Protein AF-A0A5B8W2C3-F1 (afdb_monomer_lite)

Organism: NCBI:txid862126

Sequence (103 aa):
MVNPTDKLETKWQPIVMFYGVALLLIIIGASISPTNLAGAGIDLIFVLIAVIGNIVLLSRSVFKLIKHGKAFRVAVAIHAGVFMLWFGTLMFTVIYAAITSSK

Secondary structure (DSSP, 8-state):
---TTHHHHHHHHHHHHHHHHHHHHHHHHHHH--STTS-THHHHHHHHHHHHHHHHHHHHHHHHHHHH-GGGHHHHHHHHHHHHHHHHHHHHHHHHHHHHTT-

Foldseek 3Di:
DDDPVVVVCVVCVVVCVLVVVLVVLLVVQVVVPPDPPDPPVSSVVSLVVSLVVLVVQLVVLVVCCVVPHDVSVVVNVVSVVVNCVSVVVVVVVVVVCVVVVVD

Radius of gyration: 17.44 Å; chains: 1; bounding box: 53×19×47 Å

Structure (mmCIF, N/CA/C/O backbone):
data_AF-A0A5B8W2C3-F1
#
_entry.id   AF-A0A5B8W2C3-F1
#
loop_
_atom_site.group_PDB
_atom_site.id
_atom_site.type_symbol
_atom_site.label_atom_id
_atom_site.label_alt_id
_atom_site.label_comp_id
_atom_site.label_asym_id
_atom_site.label_entity_id
_atom_site.label_seq_id
_atom_site.pdbx_PDB_ins_code
_atom_site.Cartn_x
_atom_site.Cartn_y
_atom_site.Cartn_z
_atom_site.occupancy
_atom_site.B_iso_or_equiv
_atom_site.auth_seq_id
_atom_site.auth_comp_id
_atom_site.auth_asym_id
_atom_site.auth_atom_id
_atom_site.pdbx_PDB_model_num
ATOM 1 N N . MET A 1 1 ? -31.367 5.639 19.142 1.00 48.78 1 MET A N 1
ATOM 2 C CA . MET A 1 1 ? -30.561 4.407 19.299 1.00 48.78 1 MET A CA 1
ATOM 3 C C . MET A 1 1 ? -29.681 4.292 18.064 1.00 48.78 1 MET A C 1
ATOM 5 O O . MET A 1 1 ? -30.218 4.429 16.978 1.00 48.78 1 MET A O 1
ATOM 9 N N . VAL A 1 2 ? -28.360 4.152 18.207 1.00 53.34 2 VAL A N 1
ATOM 10 C CA . VAL A 1 2 ? -27.436 4.039 17.056 1.00 53.34 2 VAL A CA 1
ATOM 11 C C . VAL A 1 2 ? -27.524 2.616 16.508 1.00 53.34 2 VAL A C 1
ATOM 13 O O . VAL A 1 2 ? -27.326 1.675 17.283 1.00 53.34 2 VAL A O 1
ATOM 16 N N . ASN A 1 3 ? -27.835 2.451 15.221 1.00 56.12 3 ASN A N 1
ATOM 17 C CA . ASN A 1 3 ? -27.987 1.132 14.615 1.00 56.12 3 ASN A CA 1
ATOM 18 C C . ASN A 1 3 ? -26.601 0.450 14.552 1.00 56.12 3 ASN A C 1
ATOM 20 O O . ASN A 1 3 ? -25.625 1.076 14.129 1.00 56.12 3 ASN A O 1
ATOM 24 N N . PRO A 1 4 ? -26.443 -0.802 15.022 1.00 55.66 4 PRO A N 1
ATOM 25 C CA . PRO A 1 4 ? -25.157 -1.497 14.987 1.00 55.66 4 PRO A CA 1
ATOM 26 C C . PRO A 1 4 ? -24.509 -1.561 13.592 1.00 55.66 4 PRO A C 1
ATOM 28 O O . PRO A 1 4 ? -23.279 -1.621 13.506 1.00 55.66 4 PRO A O 1
ATOM 31 N N . THR A 1 5 ? -25.304 -1.508 12.518 1.00 54.91 5 THR A N 1
ATOM 32 C CA . THR A 1 5 ? -24.823 -1.443 11.127 1.00 54.91 5 THR A CA 1
ATOM 33 C C . THR A 1 5 ? -24.098 -0.135 10.808 1.00 54.91 5 THR A C 1
ATOM 35 O O . THR A 1 5 ? -23.081 -0.166 10.115 1.00 54.91 5 THR A O 1
ATOM 38 N N . ASP A 1 6 ? -24.500 0.986 11.413 1.00 54.09 6 ASP A N 1
ATOM 39 C CA . ASP A 1 6 ? -23.871 2.303 11.210 1.00 54.09 6 ASP A CA 1
ATOM 40 C C . ASP A 1 6 ? -22.406 2.295 11.688 1.00 54.09 6 ASP A C 1
ATOM 42 O O . ASP A 1 6 ? -21.525 2.961 11.135 1.00 54.09 6 ASP A O 1
ATOM 46 N N . LYS A 1 7 ? -22.104 1.478 12.709 1.00 53.34 7 LYS A N 1
ATOM 47 C CA . LYS A 1 7 ? -20.738 1.269 13.224 1.00 53.34 7 LYS A CA 1
ATOM 48 C C . LYS A 1 7 ? -19.878 0.377 12.328 1.00 53.34 7 LYS A C 1
ATOM 50 O O . LYS A 1 7 ? -18.661 0.346 12.522 1.00 53.34 7 LYS A O 1
ATOM 55 N N . LEU A 1 8 ? -20.475 -0.404 11.428 1.00 51.88 8 LEU A N 1
ATOM 56 C CA . LEU A 1 8 ? -19.754 -1.219 10.448 1.00 51.88 8 LEU A CA 1
ATOM 57 C C . LEU A 1 8 ? -19.471 -0.400 9.190 1.00 51.88 8 LEU A C 1
ATOM 59 O O . LEU A 1 8 ? -18.318 -0.363 8.762 1.00 51.88 8 LEU A O 1
ATOM 63 N N . GLU A 1 9 ? -20.458 0.324 8.659 1.00 50.75 9 GLU A N 1
ATOM 64 C CA . GLU A 1 9 ? -20.270 1.191 7.485 1.00 50.75 9 GLU A CA 1
ATOM 65 C C . GLU A 1 9 ? -19.165 2.230 7.707 1.00 50.75 9 GLU A C 1
ATOM 67 O O . GLU A 1 9 ? -18.248 2.352 6.894 1.00 50.75 9 GLU A O 1
ATOM 72 N N . THR A 1 10 ? -19.154 2.883 8.870 1.00 56.22 10 THR A N 1
ATOM 73 C CA . THR A 1 10 ? -18.108 3.856 9.240 1.00 56.22 10 THR A CA 1
ATOM 74 C C . THR A 1 10 ? -16.704 3.249 9.376 1.00 56.22 10 THR A C 1
ATOM 76 O O . THR A 1 10 ? -15.707 3.968 9.277 1.00 56.22 10 THR A O 1
ATOM 79 N N . LYS A 1 11 ? -16.578 1.930 9.584 1.00 59.56 11 LYS A N 1
ATOM 80 C CA . LYS A 1 11 ? -15.272 1.244 9.638 1.00 59.56 11 LYS A CA 1
ATOM 81 C C . LYS A 1 11 ? -14.737 0.894 8.254 1.00 59.56 11 LYS A C 1
ATOM 83 O O . LYS A 1 11 ? -13.520 0.897 8.075 1.00 59.56 11 LYS A O 1
ATOM 88 N N . TRP A 1 12 ? -15.626 0.598 7.308 1.00 62.03 12 TRP A N 1
ATOM 89 C CA . TRP A 1 12 ? -15.277 0.183 5.948 1.00 62.03 12 TRP A CA 1
ATOM 90 C C . TRP A 1 12 ? -15.146 1.355 4.977 1.00 62.03 12 TRP A C 1
ATOM 92 O O . TRP A 1 12 ? -14.314 1.290 4.075 1.00 62.03 12 TRP A O 1
ATOM 102 N N . GLN A 1 13 ? -15.880 2.448 5.200 1.00 66.69 13 GLN A N 1
ATOM 103 C CA . GLN A 1 13 ? -15.824 3.663 4.380 1.00 66.69 13 GLN A CA 1
ATOM 104 C C . GLN A 1 13 ? -14.395 4.150 4.072 1.00 66.69 13 GLN A C 1
ATOM 106 O O . GLN A 1 13 ? -14.102 4.366 2.898 1.00 66.69 13 GLN A O 1
ATOM 111 N N . PRO A 1 14 ? -13.458 4.255 5.039 1.00 65.44 14 PRO A N 1
ATOM 112 C CA . PRO A 1 14 ? -12.102 4.724 4.745 1.00 65.44 14 PRO A CA 1
ATOM 113 C C . PRO A 1 14 ? -11.310 3.756 3.858 1.00 65.44 14 PRO A C 1
ATOM 115 O O . PRO A 1 14 ? -10.501 4.189 3.042 1.00 65.44 14 PRO A O 1
ATOM 118 N N . ILE A 1 15 ? -11.5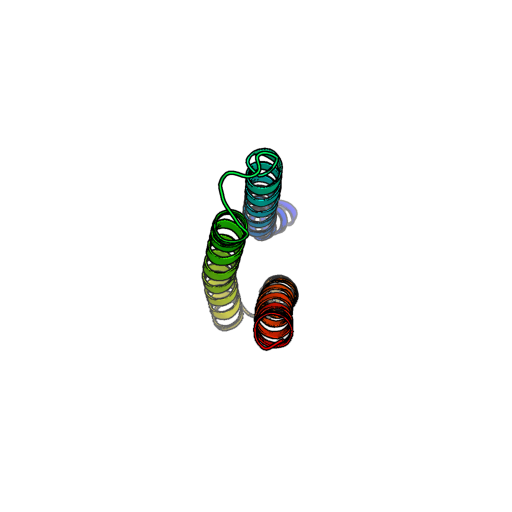44 2.450 4.022 1.00 67.94 15 ILE A N 1
ATOM 119 C CA . ILE A 1 15 ? -10.877 1.385 3.263 1.00 67.94 15 ILE A CA 1
ATOM 120 C C . ILE A 1 15 ? -11.371 1.413 1.816 1.00 67.94 15 ILE A C 1
ATOM 122 O O . ILE A 1 15 ? -10.567 1.444 0.886 1.00 67.94 15 ILE A O 1
ATOM 126 N N . VAL A 1 16 ? -12.692 1.467 1.634 1.00 70.81 16 VAL A N 1
ATOM 127 C CA . VAL A 1 16 ? -13.336 1.526 0.317 1.00 70.81 16 VAL A CA 1
ATOM 128 C C . VAL A 1 16 ? -12.971 2.819 -0.411 1.00 70.81 16 VAL A C 1
ATOM 130 O O . VAL A 1 16 ? -12.592 2.763 -1.576 1.00 70.81 16 VAL A O 1
ATOM 133 N N . MET A 1 17 ? -13.005 3.971 0.269 1.00 68.88 17 MET A N 1
ATOM 134 C CA . MET A 1 17 ? -12.607 5.249 -0.331 1.00 68.88 17 MET A CA 1
ATOM 135 C C . MET A 1 17 ? -11.141 5.242 -0.759 1.00 68.88 17 MET A C 1
ATOM 137 O O . MET A 1 17 ? -10.837 5.669 -1.868 1.00 68.88 17 MET A O 1
ATOM 141 N N . PHE A 1 18 ? -10.229 4.739 0.077 1.00 70.81 18 PHE A N 1
ATOM 142 C CA . PHE A 1 18 ? -8.815 4.705 -0.281 1.00 70.81 18 PHE A CA 1
ATOM 143 C C . PHE A 1 18 ? -8.543 3.809 -1.486 1.00 70.81 18 PHE A C 1
ATOM 145 O O . PHE A 1 18 ? -7.881 4.246 -2.423 1.00 70.81 18 PHE A O 1
ATOM 152 N N . TYR A 1 19 ? -9.056 2.576 -1.485 1.00 68.12 19 TYR A N 1
ATOM 153 C CA . TYR A 1 19 ? -8.824 1.668 -2.608 1.00 68.12 19 TYR A CA 1
ATOM 154 C C . TYR A 1 19 ? -9.556 2.105 -3.873 1.00 68.12 19 TYR A C 1
ATOM 156 O O . TYR A 1 19 ? -9.004 1.951 -4.959 1.00 68.12 19 TYR A O 1
ATOM 164 N N . GLY A 1 20 ? -10.736 2.715 -3.739 1.00 73.88 20 GLY A N 1
ATOM 165 C CA . GLY A 1 20 ? -11.436 3.354 -4.849 1.00 73.88 20 GLY A CA 1
ATOM 166 C C . GLY A 1 20 ? -10.605 4.474 -5.473 1.00 73.88 20 GLY A C 1
ATOM 167 O O . GLY A 1 20 ? -10.401 4.477 -6.682 1.00 73.88 20 GLY A O 1
ATOM 168 N N . VAL A 1 21 ? -10.046 5.374 -4.656 1.00 70.88 21 VAL A N 1
ATOM 169 C CA . VAL A 1 21 ? -9.162 6.453 -5.129 1.00 70.88 21 VAL A CA 1
ATOM 170 C C . VAL A 1 21 ? -7.866 5.896 -5.722 1.00 70.88 21 VAL A C 1
ATOM 172 O O . VAL A 1 21 ? -7.439 6.361 -6.773 1.00 70.88 21 VAL A O 1
ATOM 175 N N . ALA A 1 22 ? -7.254 4.883 -5.104 1.00 68.12 22 ALA A N 1
ATOM 176 C CA . ALA A 1 22 ? -6.030 4.264 -5.610 1.00 68.12 22 ALA A CA 1
ATOM 177 C C . ALA A 1 22 ? -6.242 3.606 -6.984 1.00 68.12 22 ALA A C 1
ATOM 179 O O . ALA A 1 22 ? -5.436 3.816 -7.885 1.00 68.12 22 ALA A O 1
ATOM 180 N N . LEU A 1 23 ? -7.341 2.867 -7.172 1.00 70.12 23 LEU A N 1
ATOM 181 C CA . LEU A 1 23 ? -7.721 2.309 -8.475 1.00 70.12 23 LEU A CA 1
ATOM 182 C C . LEU A 1 23 ? -7.957 3.407 -9.511 1.00 70.12 23 LEU A C 1
ATOM 184 O O . LEU A 1 23 ? -7.483 3.293 -10.638 1.00 70.12 23 LEU A O 1
ATOM 188 N N . LEU A 1 24 ? -8.644 4.483 -9.126 1.00 69.81 24 LEU A N 1
ATOM 189 C CA . LEU A 1 24 ? -8.918 5.607 -10.017 1.00 69.81 24 LEU A CA 1
ATOM 190 C C . LEU A 1 24 ? -7.618 6.292 -10.465 1.00 69.81 24 LEU A C 1
ATOM 192 O O . LEU A 1 24 ? -7.464 6.592 -11.644 1.00 69.81 24 LEU A O 1
ATOM 196 N N . LEU A 1 25 ? -6.655 6.464 -9.555 1.00 66.75 25 LEU A N 1
ATOM 197 C CA . LEU A 1 25 ? -5.327 6.997 -9.866 1.00 66.75 25 LEU A CA 1
ATOM 198 C C . LEU A 1 25 ? -4.514 6.066 -10.774 1.00 66.75 25 LEU A C 1
ATOM 200 O O . LEU A 1 25 ? -3.863 6.565 -11.686 1.00 66.75 25 LEU A O 1
ATOM 204 N N . ILE A 1 26 ? -4.574 4.741 -10.581 1.00 67.00 26 ILE A N 1
ATOM 205 C CA . ILE A 1 26 ? -3.941 3.784 -11.508 1.00 67.00 26 ILE A CA 1
ATOM 206 C C . ILE A 1 26 ? -4.560 3.901 -12.899 1.00 67.00 26 ILE A C 1
ATOM 208 O O . ILE A 1 26 ? -3.831 3.961 -13.881 1.00 67.00 26 ILE A O 1
ATOM 212 N N . ILE A 1 27 ? -5.894 3.924 -12.992 1.00 67.94 27 ILE A N 1
ATOM 213 C CA . ILE A 1 27 ? -6.598 4.011 -14.275 1.00 67.94 27 ILE A CA 1
ATOM 214 C C . ILE A 1 27 ? -6.240 5.321 -14.972 1.00 67.94 27 ILE A C 1
ATOM 216 O O . ILE A 1 27 ? -5.944 5.305 -16.161 1.00 67.94 27 ILE A O 1
ATOM 220 N N . ILE A 1 28 ? -6.216 6.439 -14.242 1.00 65.50 28 ILE A N 1
ATOM 221 C CA . ILE A 1 28 ? -5.776 7.732 -14.770 1.00 65.50 28 ILE A CA 1
ATOM 222 C C . ILE A 1 28 ? -4.320 7.653 -15.244 1.00 65.50 28 ILE A C 1
ATOM 224 O O . ILE A 1 28 ? -4.052 8.053 -16.370 1.00 65.50 28 ILE A O 1
ATOM 228 N N . GLY A 1 29 ? -3.402 7.093 -14.450 1.00 61.16 29 GLY A N 1
ATOM 229 C CA . GLY A 1 29 ? -2.005 6.884 -14.852 1.00 61.16 29 GLY A CA 1
ATOM 230 C C . GLY A 1 29 ? -1.895 6.086 -16.153 1.00 61.16 29 GLY A C 1
ATOM 231 O O . GLY A 1 29 ? -1.358 6.586 -17.138 1.00 61.16 29 GLY A O 1
ATOM 232 N N . ALA A 1 30 ? -2.549 4.924 -16.213 1.00 61.91 30 ALA A N 1
ATOM 233 C CA . ALA A 1 30 ? -2.594 4.069 -17.399 1.00 61.91 30 ALA A CA 1
ATOM 234 C C . ALA A 1 30 ? -3.244 4.755 -18.619 1.00 61.91 30 ALA A C 1
ATOM 236 O O . ALA A 1 30 ? -2.841 4.511 -19.753 1.00 61.91 30 ALA A O 1
ATOM 237 N N . SER A 1 31 ? -4.227 5.633 -18.396 1.00 61.28 31 SER A N 1
ATOM 238 C CA . SER A 1 31 ? -4.938 6.377 -19.451 1.00 61.28 31 SER A CA 1
ATOM 239 C C . SER A 1 31 ? -4.200 7.639 -19.911 1.00 61.28 31 SER A C 1
ATOM 241 O O . SER A 1 31 ? -4.500 8.150 -20.987 1.00 61.28 31 SER A O 1
ATOM 243 N N . ILE A 1 32 ? -3.249 8.149 -19.119 1.00 56.28 32 ILE A N 1
ATOM 244 C CA . ILE A 1 32 ? -2.326 9.247 -19.474 1.00 56.28 32 ILE A CA 1
ATOM 245 C C . ILE A 1 32 ? -1.007 8.697 -20.059 1.00 56.28 32 ILE A C 1
ATOM 247 O O . ILE A 1 32 ? -0.309 9.400 -20.790 1.00 56.28 32 ILE A O 1
ATOM 251 N N . SER A 1 33 ? -0.736 7.405 -19.857 1.00 51.56 33 SER A N 1
ATOM 252 C CA . SER A 1 33 ? 0.354 6.631 -20.465 1.00 51.56 33 SER A CA 1
ATOM 253 C C . SER A 1 33 ? 0.103 6.064 -21.898 1.00 51.56 33 SER A C 1
ATOM 255 O O . SER A 1 33 ? 0.829 5.159 -22.300 1.00 51.56 33 SER A O 1
ATOM 257 N N . PRO A 1 34 ? -0.840 6.527 -22.765 1.00 44.81 34 PRO A N 1
ATOM 258 C CA . PRO A 1 34 ? -0.946 6.016 -24.132 1.00 44.81 34 PRO A CA 1
ATOM 259 C C . PRO A 1 34 ? -0.029 6.763 -25.112 1.00 44.81 34 PRO A C 1
ATOM 261 O O . PRO A 1 34 ? -0.164 6.611 -26.323 1.00 44.81 34 PRO A O 1
ATOM 264 N N . THR A 1 35 ? 0.905 7.584 -24.627 1.00 46.25 35 THR A N 1
ATOM 265 C CA . THR A 1 35 ? 1.853 8.302 -25.482 1.00 46.25 35 THR A CA 1
ATOM 266 C C . THR A 1 35 ? 3.274 7.926 -25.093 1.00 46.25 35 THR A C 1
ATOM 268 O O . THR A 1 35 ? 3.656 8.032 -23.933 1.00 46.25 35 THR A O 1
ATOM 271 N N . ASN A 1 36 ? 4.062 7.489 -26.078 1.00 50.09 36 ASN A N 1
ATOM 272 C CA . ASN A 1 36 ? 5.489 7.148 -25.999 1.00 50.09 36 ASN A CA 1
ATOM 273 C C . ASN A 1 36 ? 6.404 8.322 -25.548 1.00 50.09 36 ASN A C 1
ATOM 275 O O . ASN A 1 36 ? 7.517 8.461 -26.049 1.00 50.09 36 ASN A O 1
ATOM 279 N N . LEU A 1 37 ? 5.966 9.201 -24.642 1.00 43.03 37 LEU A N 1
ATOM 280 C CA . LEU A 1 37 ? 6.703 10.385 -24.195 1.00 43.03 37 LEU A CA 1
ATOM 281 C C . LEU A 1 37 ? 7.030 10.424 -22.698 1.00 43.03 37 LEU A C 1
ATOM 283 O O . LEU A 1 37 ? 7.772 11.308 -22.276 1.00 43.03 37 LEU A O 1
ATOM 287 N N . ALA A 1 38 ? 6.586 9.459 -21.898 1.00 46.41 38 ALA A N 1
ATOM 288 C CA . ALA A 1 38 ? 7.080 9.311 -20.536 1.00 46.41 38 ALA A CA 1
ATOM 289 C C . ALA A 1 38 ? 7.212 7.827 -20.215 1.00 46.41 38 ALA A C 1
ATOM 291 O O . ALA A 1 38 ? 6.217 7.130 -20.065 1.00 46.41 38 ALA A O 1
ATOM 292 N N . GLY A 1 39 ? 8.452 7.333 -20.174 1.00 49.34 39 GLY A N 1
ATOM 293 C CA . GLY A 1 39 ? 8.747 5.934 -19.868 1.00 49.34 39 GLY A CA 1
ATOM 294 C C . GLY A 1 39 ? 8.165 5.491 -18.524 1.00 49.34 39 GLY A C 1
ATOM 295 O O . GLY A 1 39 ? 7.634 6.304 -17.772 1.00 49.34 39 GLY A O 1
ATOM 296 N N . ALA A 1 40 ? 8.342 4.206 -18.205 1.00 54.94 40 ALA A N 1
ATOM 297 C CA . ALA A 1 40 ? 7.856 3.494 -17.012 1.00 54.94 40 ALA A CA 1
ATOM 298 C C . ALA A 1 40 ? 7.842 4.270 -15.664 1.00 54.94 40 ALA A C 1
ATOM 300 O O . ALA A 1 40 ? 7.151 3.871 -14.734 1.00 54.94 40 ALA A O 1
ATOM 301 N N . GLY A 1 41 ? 8.574 5.380 -15.539 1.00 56.31 41 GLY A N 1
ATOM 302 C CA . GLY A 1 41 ? 8.607 6.282 -14.393 1.00 56.31 41 GLY A CA 1
ATOM 303 C C . GLY A 1 41 ? 7.282 6.946 -13.982 1.00 56.31 41 GLY A C 1
ATOM 304 O O . GLY A 1 41 ? 7.059 7.041 -12.777 1.00 56.31 41 GLY A O 1
ATOM 305 N N . ILE A 1 42 ? 6.394 7.390 -14.890 1.00 56.28 42 ILE A N 1
ATOM 306 C CA . ILE A 1 42 ? 5.127 8.037 -14.454 1.00 56.28 42 ILE A CA 1
ATOM 307 C C . ILE A 1 42 ? 4.186 7.017 -13.803 1.00 56.28 42 ILE A C 1
ATOM 309 O O . ILE A 1 42 ? 3.645 7.279 -12.727 1.00 56.28 42 ILE A O 1
ATOM 313 N N . ASP A 1 43 ? 4.070 5.824 -14.382 1.00 63.16 43 ASP A N 1
ATOM 314 C CA . ASP A 1 43 ? 3.275 4.736 -13.806 1.00 63.16 43 ASP A CA 1
ATOM 315 C C . ASP A 1 43 ? 3.851 4.280 -12.450 1.00 63.16 43 ASP A C 1
ATOM 317 O O . ASP A 1 43 ? 3.110 4.046 -11.491 1.00 63.16 43 ASP A O 1
ATOM 321 N N . LEU A 1 44 ? 5.183 4.267 -12.313 1.00 66.94 44 LEU A N 1
ATOM 322 C CA . LEU A 1 44 ? 5.873 3.985 -11.050 1.00 66.94 44 LEU A CA 1
ATOM 323 C C . LEU A 1 44 ? 5.599 5.027 -9.950 1.00 66.94 44 LEU A C 1
ATOM 325 O O . LEU A 1 44 ? 5.532 4.650 -8.778 1.00 66.94 44 LEU A O 1
ATOM 329 N N . ILE A 1 45 ? 5.397 6.307 -10.287 1.00 72.19 45 ILE A N 1
ATOM 330 C CA . ILE A 1 45 ? 5.057 7.353 -9.304 1.00 72.19 45 ILE A CA 1
ATOM 331 C C . ILE A 1 45 ? 3.678 7.092 -8.687 1.00 72.19 45 ILE A C 1
ATOM 333 O O . ILE A 1 45 ? 3.527 7.176 -7.466 1.00 72.19 45 ILE A O 1
ATOM 337 N N . PHE A 1 46 ? 2.677 6.725 -9.489 1.00 71.25 46 PHE A N 1
ATOM 338 C CA . PHE A 1 46 ? 1.343 6.405 -8.967 1.00 71.25 46 PHE A CA 1
ATOM 339 C C . PHE A 1 46 ? 1.353 5.143 -8.099 1.00 71.25 46 PHE A C 1
ATOM 341 O O . PHE A 1 46 ? 0.729 5.120 -7.032 1.00 71.25 46 PHE A O 1
ATOM 348 N N . VAL A 1 47 ? 2.122 4.125 -8.497 1.00 70.81 47 VAL A N 1
ATOM 349 C CA . VAL A 1 47 ? 2.349 2.924 -7.677 1.00 70.81 47 VAL A CA 1
ATOM 350 C C . VAL A 1 47 ? 3.020 3.291 -6.349 1.00 70.81 47 VAL A C 1
ATOM 352 O O . VAL A 1 47 ? 2.582 2.825 -5.296 1.00 70.81 47 VAL A O 1
ATOM 355 N N . LEU A 1 48 ? 4.023 4.172 -6.361 1.00 73.88 48 LEU A N 1
ATOM 356 C CA . LEU A 1 48 ? 4.702 4.633 -5.149 1.00 73.88 48 LEU A CA 1
ATOM 357 C C . LEU A 1 48 ? 3.754 5.386 -4.202 1.00 73.88 48 LEU A C 1
ATOM 359 O O . LEU A 1 48 ? 3.740 5.108 -3.001 1.00 73.88 48 LEU A O 1
ATOM 363 N N . ILE A 1 49 ? 2.925 6.294 -4.728 1.00 76.94 49 ILE A N 1
ATOM 364 C CA . ILE A 1 49 ? 1.915 7.022 -3.941 1.00 76.94 49 ILE A CA 1
ATOM 365 C C . ILE A 1 49 ? 0.942 6.040 -3.277 1.00 76.94 49 ILE A C 1
ATOM 367 O O . ILE A 1 49 ? 0.644 6.170 -2.086 1.00 76.94 49 ILE A O 1
ATOM 371 N N . ALA A 1 50 ? 0.478 5.029 -4.012 1.00 73.69 50 ALA A N 1
ATOM 372 C CA . ALA A 1 50 ? -0.415 4.011 -3.472 1.00 7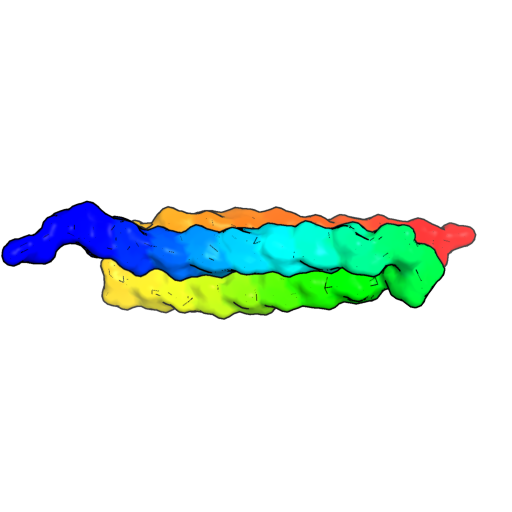3.69 50 ALA A CA 1
ATOM 373 C C . ALA A 1 50 ? 0.256 3.150 -2.388 1.00 73.69 50 ALA A C 1
ATOM 375 O O . ALA A 1 50 ? -0.372 2.870 -1.363 1.00 73.69 50 ALA A O 1
ATOM 376 N N . VAL A 1 51 ? 1.533 2.785 -2.557 1.00 77.00 51 VAL A N 1
ATOM 377 C CA . VAL A 1 51 ? 2.318 2.075 -1.531 1.00 77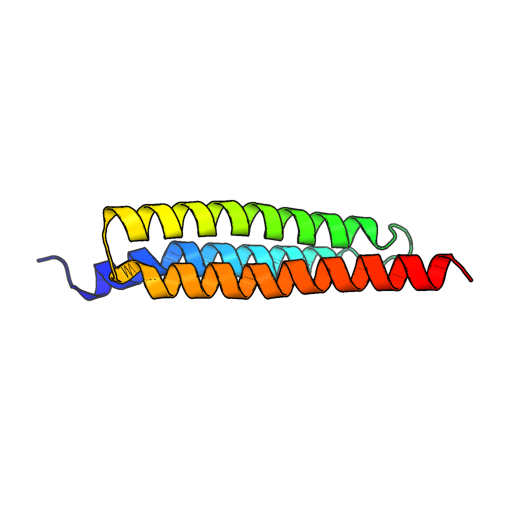.00 51 VAL A CA 1
ATOM 378 C C . VAL A 1 51 ? 2.431 2.917 -0.258 1.00 77.00 51 VAL A C 1
ATOM 380 O O . VAL A 1 51 ? 2.108 2.422 0.823 1.00 77.00 51 VAL A O 1
ATOM 383 N N . ILE A 1 52 ? 2.811 4.194 -0.369 1.00 82.12 52 ILE A N 1
ATOM 384 C CA . ILE A 1 52 ? 2.928 5.109 0.780 1.00 82.12 52 ILE A CA 1
ATOM 385 C C . ILE A 1 52 ? 1.576 5.268 1.486 1.00 82.12 52 ILE A C 1
ATOM 387 O O . ILE A 1 52 ? 1.489 5.130 2.709 1.00 82.12 52 ILE A O 1
ATOM 391 N N . GLY A 1 53 ? 0.501 5.504 0.731 1.00 79.81 53 GLY A N 1
ATOM 392 C CA . GLY A 1 53 ? -0.845 5.611 1.292 1.00 79.81 53 GLY A CA 1
ATOM 393 C C . GLY A 1 53 ? -1.275 4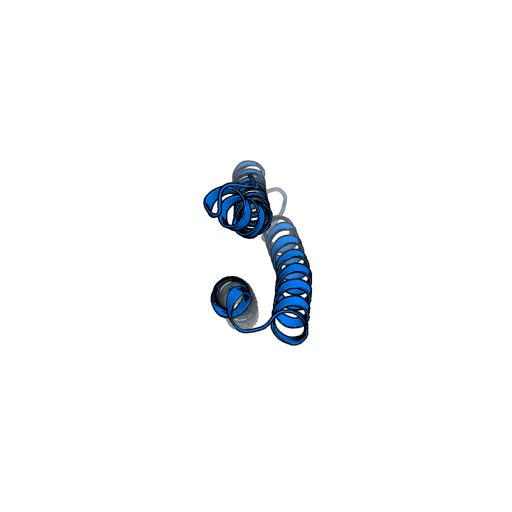.340 2.033 1.00 79.81 53 GLY A C 1
ATOM 394 O O . GLY A 1 53 ? -1.852 4.412 3.122 1.00 79.81 53 GLY A O 1
ATOM 395 N N . ASN A 1 54 ? -0.925 3.169 1.497 1.00 80.88 54 ASN A N 1
ATOM 396 C CA . ASN A 1 54 ? -1.239 1.888 2.118 1.00 80.88 54 ASN A CA 1
ATOM 397 C C . ASN A 1 54 ? -0.418 1.662 3.400 1.00 80.88 54 ASN A C 1
ATOM 399 O O . ASN A 1 54 ? -0.978 1.208 4.394 1.00 80.88 54 ASN A O 1
ATOM 403 N N . ILE A 1 55 ? 0.855 2.081 3.451 1.00 81.06 55 ILE A N 1
ATOM 404 C CA . ILE A 1 55 ? 1.661 2.070 4.690 1.00 81.06 55 ILE A CA 1
ATOM 405 C C . ILE A 1 55 ? 0.983 2.900 5.788 1.00 81.06 55 ILE A C 1
ATOM 407 O O . ILE A 1 55 ? 0.865 2.441 6.929 1.00 81.06 55 ILE A O 1
ATOM 411 N N . VAL A 1 56 ? 0.503 4.104 5.463 1.00 83.06 56 VAL A N 1
ATOM 412 C CA . VAL A 1 56 ? -0.182 4.973 6.434 1.00 83.06 56 VAL A CA 1
ATOM 413 C C . VAL A 1 56 ? -1.461 4.310 6.952 1.00 83.06 56 VAL A C 1
ATOM 415 O O . VAL A 1 56 ? -1.716 4.305 8.161 1.00 83.06 56 VAL A O 1
ATOM 418 N N . LEU A 1 57 ? -2.266 3.715 6.071 1.00 81.38 57 LEU A N 1
ATOM 419 C CA . LEU A 1 57 ? -3.507 3.046 6.470 1.00 81.38 57 LEU A CA 1
ATOM 420 C C . LEU A 1 57 ? -3.281 1.752 7.240 1.00 81.38 57 LEU A C 1
ATOM 422 O O . LEU A 1 57 ? -3.990 1.503 8.221 1.00 81.38 57 LEU A O 1
ATOM 426 N N . LEU A 1 58 ? -2.280 0.968 6.851 1.00 82.44 58 LEU A N 1
ATOM 427 C CA . LEU A 1 58 ? -1.841 -0.203 7.592 1.00 82.44 58 LEU A CA 1
ATOM 428 C C . LEU A 1 58 ? -1.403 0.208 8.998 1.00 82.44 58 LEU A C 1
ATOM 430 O O . LEU A 1 58 ? -1.905 -0.348 9.972 1.00 82.44 58 LEU A O 1
ATOM 434 N N . SER A 1 59 ? -0.576 1.249 9.121 1.00 79.75 59 SER A N 1
ATOM 435 C CA . SER A 1 59 ? -0.109 1.772 10.413 1.00 79.75 59 SER A CA 1
ATOM 436 C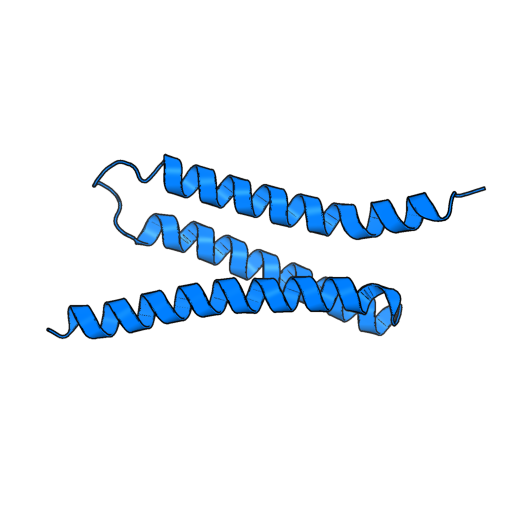 C . SER A 1 59 ? -1.273 2.223 11.301 1.00 79.75 59 SER A C 1
ATOM 438 O O . SER A 1 59 ? -1.355 1.845 12.472 1.00 79.75 59 SER A O 1
ATOM 440 N N . ARG A 1 60 ? -2.241 2.963 10.741 1.00 81.75 60 ARG A N 1
ATOM 441 C CA . ARG A 1 60 ? -3.459 3.367 11.469 1.00 81.75 60 ARG A CA 1
ATOM 442 C C . ARG A 1 60 ? -4.314 2.167 11.871 1.00 81.75 60 ARG A C 1
ATOM 444 O O . ARG A 1 60 ? -4.878 2.167 12.965 1.00 81.75 60 ARG A O 1
ATOM 451 N N . SER A 1 61 ? -4.429 1.160 11.011 1.00 79.06 61 SER A N 1
ATOM 452 C CA . SER A 1 61 ? -5.222 -0.044 11.276 1.00 79.06 61 SER A CA 1
ATOM 453 C C . SER A 1 61 ? -4.581 -0.921 12.346 1.00 79.06 61 SER A C 1
ATOM 455 O O . SER A 1 61 ? -5.285 -1.398 13.234 1.00 79.06 61 SER A O 1
ATOM 457 N N . VAL A 1 62 ? -3.253 -1.057 12.331 1.00 81.50 62 VAL A N 1
ATOM 458 C CA . VAL A 1 62 ? -2.474 -1.745 13.369 1.00 81.50 62 VAL A CA 1
ATOM 459 C C . VAL A 1 62 ? -2.597 -1.008 14.700 1.00 81.50 62 VAL A C 1
ATOM 461 O O . VAL A 1 62 ? -2.916 -1.629 15.712 1.00 81.50 62 VAL A O 1
ATOM 464 N N . PHE A 1 63 ? -2.458 0.320 14.714 1.00 81.31 63 PHE A N 1
ATOM 465 C CA . PHE A 1 63 ? -2.649 1.108 15.934 1.00 81.31 63 PHE A CA 1
ATOM 466 C C . PHE A 1 63 ? -4.064 0.943 16.513 1.00 81.31 63 PHE A C 1
ATOM 468 O O . PHE A 1 63 ? -4.239 0.744 17.716 1.00 81.31 63 PHE A O 1
ATOM 475 N N . LYS A 1 64 ? -5.093 0.957 15.656 1.00 76.88 64 LYS A N 1
ATOM 476 C CA . LYS A 1 64 ? -6.479 0.689 16.071 1.00 76.88 64 LYS A CA 1
ATOM 477 C C . LYS A 1 64 ? -6.681 -0.750 16.546 1.00 76.88 64 LYS A C 1
ATOM 479 O O . LYS A 1 64 ? -7.434 -0.954 17.491 1.00 76.88 64 LYS A O 1
ATOM 484 N N . LEU A 1 65 ? -6.009 -1.733 15.949 1.00 79.75 65 LEU A N 1
ATOM 485 C CA . LEU A 1 65 ? -6.020 -3.121 16.416 1.00 79.75 65 LEU A CA 1
ATOM 486 C C . LEU A 1 65 ? -5.430 -3.241 17.826 1.00 79.75 65 LEU A C 1
ATOM 488 O O . LEU A 1 65 ? -6.032 -3.902 18.671 1.00 79.75 65 LEU A O 1
ATOM 492 N N . ILE A 1 66 ? -4.310 -2.566 18.092 1.00 82.62 66 ILE A N 1
ATOM 493 C CA . ILE A 1 66 ? -3.678 -2.533 19.417 1.00 82.62 66 ILE A CA 1
ATOM 494 C C . ILE A 1 66 ? -4.608 -1.858 20.437 1.00 82.62 66 ILE A C 1
ATOM 496 O O . ILE A 1 66 ? -4.821 -2.392 21.522 1.00 82.62 66 ILE A O 1
ATOM 500 N N . LYS A 1 67 ? -5.209 -0.713 20.085 1.00 78.94 67 LYS A N 1
ATOM 501 C CA . LYS A 1 67 ? -6.012 0.102 21.013 1.00 78.94 67 LYS A CA 1
ATOM 502 C C . LYS A 1 67 ? -7.451 -0.393 21.227 1.00 78.94 67 LYS A C 1
ATOM 504 O O . LYS A 1 67 ? -8.013 -0.195 22.299 1.00 78.94 67 LYS A O 1
ATOM 509 N N . HIS A 1 68 ? -8.078 -0.983 20.211 1.00 77.81 68 HIS A N 1
ATOM 510 C CA . HIS A 1 68 ? -9.513 -1.312 20.201 1.00 77.81 68 HIS A CA 1
ATOM 511 C C . HIS A 1 68 ? -9.807 -2.797 19.937 1.00 77.81 68 HIS A C 1
ATOM 513 O O . HIS A 1 68 ? -10.970 -3.202 19.875 1.00 77.81 68 HIS A O 1
ATOM 519 N N . GLY A 1 69 ? -8.772 -3.627 19.805 1.00 75.50 69 GLY A N 1
ATOM 520 C CA . GLY A 1 69 ? -8.894 -5.078 19.787 1.00 75.50 69 GLY A CA 1
ATOM 521 C C . GLY A 1 69 ? -9.367 -5.674 18.458 1.00 75.50 69 GLY A C 1
ATOM 522 O O . GLY A 1 69 ? -9.249 -5.089 17.379 1.00 75.50 69 GLY A O 1
ATOM 523 N N . LYS A 1 70 ? -9.885 -6.909 18.537 1.00 73.38 70 LYS A N 1
ATOM 524 C CA . LYS A 1 70 ? -10.013 -7.856 17.409 1.00 73.38 70 LYS A CA 1
ATOM 525 C C . LYS A 1 70 ? -10.829 -7.350 16.210 1.00 73.38 70 LYS A C 1
ATOM 527 O O . LYS A 1 70 ? -10.632 -7.858 15.110 1.00 73.38 70 LYS A O 1
ATOM 532 N N . ALA A 1 71 ? -11.687 -6.346 16.392 1.00 71.44 71 ALA A N 1
ATOM 533 C CA . ALA A 1 71 ? -12.527 -5.775 15.336 1.00 71.44 71 ALA A CA 1
ATOM 534 C C . ALA A 1 71 ? -11.734 -5.182 14.152 1.00 71.44 71 ALA A C 1
ATOM 536 O O . ALA A 1 71 ? -12.301 -5.010 13.079 1.00 71.44 71 ALA A O 1
ATOM 537 N N . PHE A 1 72 ? -10.441 -4.887 14.327 1.00 73.00 72 PHE A N 1
ATOM 538 C CA . PHE A 1 72 ? -9.583 -4.314 13.281 1.00 73.00 72 PHE A CA 1
ATOM 539 C C . PHE A 1 72 ? -8.655 -5.332 12.602 1.00 73.00 72 PHE A C 1
ATOM 541 O O . PHE A 1 72 ? -7.908 -4.960 11.701 1.00 73.00 72 PHE A O 1
ATOM 548 N N . ARG A 1 73 ? -8.715 -6.622 12.973 1.00 75.50 73 ARG A N 1
ATOM 549 C CA . ARG A 1 73 ? -7.871 -7.672 12.365 1.00 75.50 73 ARG A CA 1
ATOM 550 C C . ARG A 1 73 ? -8.086 -7.789 10.860 1.00 75.50 73 ARG A C 1
ATOM 552 O O . ARG A 1 73 ? -7.121 -7.926 10.124 1.00 75.50 73 ARG A O 1
ATOM 559 N N . VAL A 1 74 ? -9.340 -7.690 10.416 1.00 76.81 74 VAL A N 1
ATOM 560 C CA . VAL A 1 74 ? -9.692 -7.799 8.993 1.00 76.81 74 VAL A CA 1
ATOM 561 C C . VAL A 1 74 ? -9.154 -6.604 8.205 1.00 76.81 74 VAL A C 1
ATOM 563 O O . VAL A 1 74 ? -8.560 -6.791 7.152 1.00 76.81 74 VAL A O 1
ATOM 566 N N . ALA A 1 75 ? -9.267 -5.387 8.749 1.00 75.88 75 ALA A N 1
ATOM 567 C CA . ALA A 1 75 ? -8.695 -4.190 8.132 1.00 75.88 75 ALA A CA 1
ATOM 568 C C . ALA A 1 75 ? -7.167 -4.295 7.997 1.00 75.88 75 ALA A C 1
ATOM 570 O O . ALA A 1 75 ? -6.620 -4.018 6.934 1.00 75.88 75 ALA A O 1
ATOM 571 N N . VAL A 1 76 ? -6.480 -4.758 9.048 1.00 80.62 76 VAL A N 1
ATOM 572 C CA . VAL A 1 76 ? -5.030 -5.003 9.006 1.00 80.62 76 VAL A CA 1
ATOM 573 C C . VAL A 1 76 ? -4.677 -6.062 7.962 1.00 80.62 76 VAL A C 1
ATOM 575 O O . VAL A 1 76 ? -3.759 -5.839 7.181 1.00 80.62 76 VAL A O 1
ATOM 578 N N . ALA A 1 77 ? -5.412 -7.176 7.907 1.00 80.81 77 ALA A N 1
ATOM 579 C CA . ALA A 1 77 ? -5.173 -8.239 6.932 1.00 80.81 77 ALA A CA 1
ATOM 580 C C . ALA A 1 77 ? -5.348 -7.751 5.485 1.00 80.81 77 ALA A C 1
ATOM 582 O O . ALA A 1 77 ? -4.515 -8.061 4.638 1.00 80.81 77 ALA A O 1
ATOM 583 N N . ILE A 1 78 ? -6.378 -6.944 5.211 1.00 81.06 78 ILE A N 1
ATOM 584 C CA . ILE A 1 78 ? -6.608 -6.358 3.884 1.00 81.06 78 ILE A CA 1
ATOM 585 C C . ILE A 1 78 ? -5.476 -5.396 3.523 1.00 81.06 78 ILE A C 1
ATOM 587 O O . ILE A 1 78 ? -4.869 -5.549 2.467 1.00 81.06 78 ILE A O 1
ATOM 591 N N . HIS A 1 79 ? -5.138 -4.447 4.401 1.00 80.38 79 HIS A N 1
ATOM 592 C CA . HIS A 1 79 ? -4.061 -3.498 4.119 1.00 80.38 79 HIS A CA 1
ATOM 593 C C . HIS A 1 79 ? -2.709 -4.191 3.928 1.00 80.38 79 HIS A C 1
ATOM 595 O O . HIS A 1 79 ? -1.988 -3.866 2.988 1.00 80.38 79 HIS A O 1
ATOM 601 N N . ALA A 1 80 ? -2.399 -5.200 4.744 1.00 82.38 80 ALA A N 1
ATOM 602 C CA . ALA A 1 80 ? -1.181 -5.992 4.608 1.00 82.38 80 ALA A CA 1
ATOM 603 C C . ALA A 1 80 ? -1.162 -6.804 3.303 1.00 82.38 80 ALA A C 1
ATOM 605 O O . ALA A 1 80 ? -0.155 -6.797 2.599 1.00 82.38 80 ALA A O 1
ATOM 606 N N . GLY A 1 81 ? -2.274 -7.455 2.947 1.00 82.62 81 GLY A N 1
ATOM 607 C CA . GLY A 1 81 ? -2.388 -8.222 1.706 1.00 82.62 81 GLY A CA 1
ATOM 608 C C . GLY A 1 81 ? -2.235 -7.338 0.471 1.00 82.62 81 GLY A C 1
ATOM 609 O O . GLY A 1 81 ? -1.460 -7.654 -0.431 1.00 82.62 81 GLY A O 1
ATOM 610 N N . VAL A 1 82 ? -2.896 -6.178 0.456 1.00 80.38 82 VAL A N 1
ATOM 611 C CA . VAL A 1 82 ? -2.738 -5.231 -0.650 1.00 80.38 82 VAL A CA 1
ATOM 612 C C . VAL A 1 82 ? -1.327 -4.638 -0.660 1.00 80.38 82 VAL A C 1
ATOM 614 O O . VAL A 1 82 ? -0.738 -4.512 -1.725 1.00 80.38 82 VAL A O 1
ATOM 617 N N . PHE A 1 83 ? -0.730 -4.332 0.493 1.00 82.56 83 PHE A N 1
ATOM 618 C CA . PHE A 1 83 ? 0.664 -3.886 0.542 1.00 82.56 83 PHE A CA 1
ATOM 619 C C . PHE A 1 83 ? 1.611 -4.923 -0.081 1.00 82.56 83 PHE A C 1
ATOM 621 O O . PHE A 1 83 ? 2.425 -4.560 -0.925 1.00 82.56 83 PHE A O 1
ATOM 628 N N . MET A 1 84 ? 1.463 -6.209 0.261 1.00 83.31 84 MET A N 1
ATOM 629 C CA . MET A 1 84 ? 2.280 -7.286 -0.309 1.00 83.31 84 MET A CA 1
ATOM 630 C C . MET A 1 84 ? 2.125 -7.411 -1.827 1.00 83.31 84 MET A C 1
ATOM 632 O O . MET A 1 84 ? 3.129 -7.575 -2.515 1.00 83.31 84 MET A O 1
ATOM 636 N N . LEU A 1 85 ? 0.905 -7.297 -2.360 1.00 80.25 85 LEU A N 1
ATOM 637 C CA . LEU A 1 85 ? 0.670 -7.356 -3.808 1.00 80.25 85 LEU A CA 1
ATOM 638 C C . LEU A 1 85 ? 1.377 -6.215 -4.549 1.00 80.25 85 LEU A C 1
ATOM 640 O O . LEU A 1 85 ? 2.060 -6.442 -5.548 1.00 80.25 85 LEU A O 1
ATOM 644 N N . TRP A 1 86 ? 1.245 -4.988 -4.047 1.00 76.62 86 TRP A N 1
A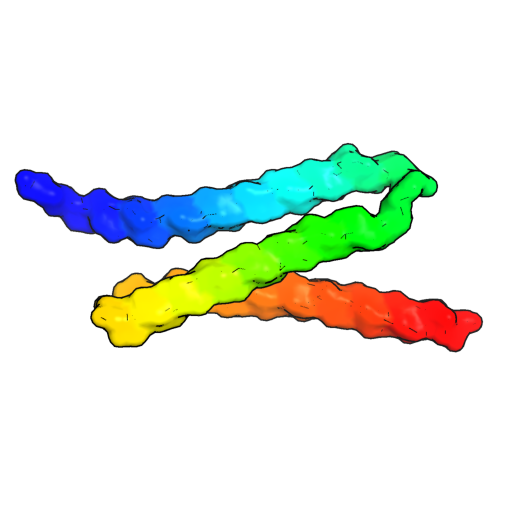TOM 645 C CA . TRP A 1 86 ? 1.816 -3.808 -4.697 1.00 76.62 86 TRP A CA 1
ATOM 646 C C . TRP A 1 86 ? 3.336 -3.765 -4.553 1.00 76.62 86 TRP A C 1
ATOM 648 O O . TRP A 1 86 ? 4.044 -3.521 -5.529 1.00 76.62 86 TRP A O 1
ATOM 658 N N . PHE A 1 87 ? 3.844 -4.070 -3.359 1.00 78.12 87 PHE A N 1
ATOM 659 C CA . PHE A 1 87 ? 5.276 -4.174 -3.107 1.00 78.12 87 PHE A CA 1
ATOM 660 C C . PHE A 1 87 ? 5.911 -5.294 -3.941 1.00 78.12 87 PHE A C 1
ATOM 662 O O . PHE A 1 87 ? 6.938 -5.075 -4.577 1.00 78.12 87 PHE A O 1
ATOM 669 N N . GLY A 1 88 ? 5.277 -6.470 -4.002 1.00 78.44 88 GLY A N 1
ATOM 670 C CA . GLY A 1 88 ? 5.736 -7.592 -4.822 1.00 78.44 88 GLY A CA 1
ATOM 671 C C . GLY A 1 88 ? 5.784 -7.249 -6.311 1.00 78.44 88 GLY A C 1
ATOM 672 O O . GLY A 1 88 ? 6.770 -7.562 -6.973 1.00 78.44 88 GLY A O 1
ATOM 673 N N . THR A 1 89 ? 4.777 -6.534 -6.817 1.00 75.50 89 THR A N 1
ATOM 674 C CA . THR A 1 89 ? 4.751 -6.055 -8.210 1.00 75.50 89 THR A CA 1
ATOM 675 C C . THR A 1 89 ? 5.894 -5.077 -8.485 1.00 75.50 89 THR A C 1
ATOM 677 O O . THR A 1 89 ? 6.597 -5.220 -9.482 1.00 75.50 89 THR A O 1
ATOM 680 N N . LEU A 1 90 ? 6.138 -4.120 -7.584 1.00 75.44 90 LEU A N 1
ATOM 681 C CA . LEU A 1 90 ? 7.228 -3.151 -7.728 1.00 75.44 90 LEU A CA 1
ATOM 682 C C . LEU A 1 90 ? 8.596 -3.850 -7.721 1.00 75.44 90 LEU A C 1
ATOM 684 O O . LEU A 1 90 ? 9.417 -3.603 -8.604 1.00 75.44 90 LEU A O 1
ATOM 688 N N . MET A 1 91 ? 8.816 -4.768 -6.777 1.00 80.69 91 MET A N 1
ATOM 689 C CA . MET A 1 91 ? 10.052 -5.551 -6.693 1.00 80.69 91 MET A CA 1
ATOM 690 C C . MET A 1 91 ? 10.269 -6.422 -7.930 1.00 80.69 91 MET A C 1
ATOM 692 O O . MET A 1 91 ? 11.381 -6.456 -8.452 1.00 80.69 91 MET A O 1
ATOM 696 N N . PHE A 1 92 ? 9.223 -7.088 -8.428 1.00 80.19 92 PHE A N 1
ATOM 697 C CA . PHE A 1 92 ? 9.298 -7.873 -9.660 1.00 80.19 92 PHE A CA 1
ATOM 698 C C . PHE A 1 92 ? 9.732 -7.006 -10.845 1.00 80.19 92 PHE A C 1
ATOM 700 O O . PHE A 1 92 ? 10.672 -7.373 -11.546 1.00 80.19 92 PHE A O 1
ATOM 707 N N . THR A 1 93 ? 9.115 -5.836 -11.029 1.00 76.00 93 THR A N 1
ATOM 708 C CA . THR A 1 93 ? 9.462 -4.907 -12.113 1.00 76.00 93 THR A CA 1
ATOM 709 C C . THR A 1 93 ? 10.907 -4.425 -12.009 1.00 76.00 93 THR A C 1
ATOM 711 O O . THR A 1 93 ? 11.618 -4.430 -13.010 1.00 76.00 93 THR A O 1
ATOM 714 N N . VAL A 1 94 ? 11.370 -4.053 -10.809 1.00 77.38 94 VAL A N 1
ATOM 715 C CA . VAL A 1 94 ? 12.758 -3.610 -10.585 1.00 77.38 94 VAL A CA 1
ATOM 716 C C . VAL A 1 94 ? 13.754 -4.729 -10.898 1.00 77.38 94 VAL A C 1
ATOM 718 O O . VAL A 1 94 ? 14.731 -4.497 -11.609 1.00 77.38 94 VAL A O 1
ATOM 721 N N . ILE A 1 95 ? 13.500 -5.945 -10.406 1.00 80.94 95 ILE A N 1
ATOM 722 C CA . ILE A 1 95 ? 14.369 -7.107 -10.639 1.00 80.94 95 ILE A CA 1
ATOM 723 C C . ILE A 1 95 ? 14.389 -7.471 -12.126 1.00 80.94 95 ILE A C 1
ATOM 725 O O . ILE A 1 95 ? 15.461 -7.661 -12.696 1.00 80.94 95 ILE A O 1
ATOM 729 N N . TYR A 1 96 ? 13.220 -7.538 -12.767 1.00 79.62 96 TYR A N 1
ATOM 730 C CA . TYR A 1 96 ? 13.105 -7.836 -14.192 1.00 79.62 96 TYR A CA 1
ATOM 731 C C . TYR A 1 96 ? 13.860 -6.805 -15.036 1.00 79.62 96 TYR A C 1
ATOM 733 O O . TYR A 1 96 ? 14.689 -7.187 -15.862 1.00 79.62 96 TYR A O 1
ATOM 741 N N . ALA A 1 97 ? 13.644 -5.512 -14.771 1.00 76.50 97 ALA A N 1
ATOM 742 C CA . ALA A 1 97 ? 14.340 -4.429 -15.456 1.00 76.50 97 ALA A CA 1
ATOM 743 C C . ALA A 1 97 ? 15.862 -4.559 -15.307 1.00 76.50 97 ALA A C 1
ATOM 745 O O . ALA A 1 97 ? 16.558 -4.558 -16.320 1.00 76.50 97 ALA A O 1
ATOM 746 N N . ALA A 1 98 ? 16.361 -4.770 -14.083 1.00 78.00 98 ALA A N 1
ATOM 747 C CA . ALA A 1 98 ? 17.789 -4.927 -13.804 1.00 78.00 98 ALA A CA 1
ATOM 748 C C . ALA A 1 98 ? 18.422 -6.120 -14.545 1.00 78.00 98 ALA A C 1
ATOM 750 O O . ALA A 1 98 ? 19.536 -6.012 -15.056 1.00 78.00 98 ALA A O 1
ATOM 751 N N . ILE A 1 99 ? 17.709 -7.249 -14.643 1.00 84.06 99 ILE A N 1
ATOM 752 C CA . ILE A 1 99 ? 18.170 -8.426 -15.395 1.00 84.06 99 ILE A CA 1
ATOM 753 C C . ILE A 1 99 ? 18.231 -8.119 -16.895 1.00 84.06 99 ILE A C 1
ATOM 755 O O . ILE A 1 99 ? 19.186 -8.502 -17.570 1.00 84.06 99 ILE A O 1
ATOM 759 N N . THR A 1 100 ? 17.213 -7.445 -17.432 1.00 80.44 100 THR A N 1
ATOM 760 C CA . THR A 1 100 ? 17.138 -7.148 -18.870 1.00 80.44 100 THR A CA 1
ATOM 761 C C . THR A 1 100 ? 18.064 -6.020 -19.317 1.00 80.44 100 THR A C 1
ATOM 763 O O . THR A 1 100 ? 18.543 -6.076 -20.441 1.00 80.44 100 THR A O 1
ATOM 766 N N . SER A 1 101 ? 18.365 -5.040 -18.459 1.00 73.44 101 SER A N 1
ATOM 767 C CA . SER A 1 101 ? 19.275 -3.927 -18.774 1.00 73.44 101 SER A CA 1
ATOM 768 C C . SER A 1 101 ? 20.758 -4.301 -18.697 1.00 73.44 101 SER A C 1
ATOM 770 O O . SER A 1 101 ? 21.608 -3.495 -19.055 1.00 73.44 101 SER A O 1
ATOM 772 N N . SER A 1 102 ? 21.077 -5.487 -18.169 1.00 62.34 102 SER A N 1
ATOM 773 C CA . SER A 1 102 ? 22.441 -6.020 -18.076 1.00 62.34 102 SER A CA 1
ATOM 774 C C . SER A 1 102 ? 22.846 -6.874 -19.292 1.00 62.34 102 SER A C 1
ATOM 776 O O . SER A 1 102 ? 23.953 -7.416 -19.296 1.00 62.34 102 SER A O 1
ATOM 778 N N . LYS A 1 103 ? 21.956 -7.042 -20.278 1.00 54.09 103 LYS A N 1
ATOM 779 C CA . LYS A 1 103 ? 22.221 -7.710 -21.561 1.00 54.09 103 LYS A CA 1
ATOM 780 C C . LYS A 1 103 ? 22.433 -6.675 -22.654 1.00 54.09 103 LYS A C 1
ATOM 782 O O . LYS A 1 103 ? 23.255 -6.966 -23.546 1.00 54.09 103 LYS A O 1
#

pLDDT: mean 70.05, std 11.16, range [43.03, 84.06]